Protein AF-A0A7C3ZDA1-F1 (afdb_monomer_lite)

Organism: NCBI:txid60893

Foldseek 3Di:
DVVVVVVVVVVVPQDDPPDDGDPDVVNVVCVVVVVVVVVVVVVVVQVVCCVVVVDDPPDDDD

Structure (mmCIF, N/CA/C/O backbone):
data_AF-A0A7C3ZDA1-F1
#
_entry.id   AF-A0A7C3ZDA1-F1
#
loop_
_atom_site.group_PDB
_atom_site.id
_atom_site.type_symbol
_atom_site.label_atom_id
_atom_site.label_alt_id
_atom_site.label_comp_id
_atom_site.label_asym_id
_atom_site.label_entity_id
_atom_site.label_seq_id
_atom_site.pdbx_PDB_ins_code
_atom_site.Cartn_x
_atom_site.Cartn_y
_atom_site.Cartn_z
_atom_site.occupancy
_atom_site.B_iso_or_equiv
_atom_site.auth_seq_id
_atom_site.auth_comp_id
_atom_site.auth_asym_id
_atom_site.auth_atom_id
_atom_site.pdbx_PDB_model_num
ATOM 1 N N . MET A 1 1 ? 12.995 3.866 7.781 1.00 54.94 1 MET A N 1
ATOM 2 C CA . MET A 1 1 ? 14.142 4.287 6.947 1.00 54.94 1 MET A CA 1
ATOM 3 C C . MET A 1 1 ? 14.212 3.481 5.654 1.00 54.94 1 MET A C 1
ATOM 5 O O . MET A 1 1 ? 14.318 4.104 4.613 1.00 54.94 1 MET A O 1
ATOM 9 N N . GLU A 1 2 ? 13.989 2.164 5.692 1.00 71.94 2 GLU A N 1
ATOM 10 C CA . GLU A 1 2 ? 13.892 1.274 4.512 1.00 71.94 2 GLU A CA 1
ATOM 11 C C . GLU A 1 2 ? 13.010 1.789 3.356 1.00 71.94 2 GLU A C 1
ATOM 13 O O . GLU A 1 2 ? 13.426 1.748 2.204 1.00 71.94 2 GLU A O 1
ATOM 18 N N . PHE A 1 3 ? 11.817 2.329 3.641 1.00 75.25 3 PHE A N 1
ATOM 19 C CA . PHE A 1 3 ? 10.891 2.796 2.597 1.00 75.25 3 PHE A CA 1
ATOM 20 C C . PHE A 1 3 ? 11.448 3.954 1.758 1.00 75.25 3 PHE A C 1
ATOM 22 O O . PHE A 1 3 ? 11.319 3.945 0.540 1.00 75.25 3 PHE A O 1
ATOM 29 N N . PHE A 1 4 ? 12.085 4.942 2.391 1.00 76.00 4 PHE A N 1
ATOM 30 C CA . PHE A 1 4 ? 12.645 6.089 1.672 1.00 76.00 4 PHE A CA 1
ATOM 31 C C . PHE A 1 4 ? 13.881 5.694 0.860 1.00 76.00 4 PHE A C 1
ATOM 33 O O . PHE A 1 4 ? 14.047 6.165 -0.262 1.00 76.00 4 PHE A O 1
ATOM 40 N N . THR A 1 5 ? 14.704 4.782 1.385 1.00 76.56 5 THR A N 1
ATOM 41 C CA . THR A 1 5 ? 15.848 4.213 0.661 1.00 76.56 5 THR A CA 1
ATOM 42 C C . THR A 1 5 ? 15.390 3.395 -0.548 1.00 76.56 5 THR A C 1
ATOM 44 O O . THR A 1 5 ? 15.943 3.530 -1.636 1.00 76.56 5 THR A O 1
ATOM 47 N N . TRP A 1 6 ? 14.328 2.603 -0.388 1.00 72.69 6 TRP A N 1
ATOM 48 C CA . TRP A 1 6 ? 13.689 1.866 -1.476 1.00 72.69 6 TRP A CA 1
ATOM 49 C C . TRP A 1 6 ? 13.091 2.804 -2.539 1.00 72.69 6 TRP A C 1
ATOM 51 O O . TRP A 1 6 ? 13.320 2.603 -3.731 1.00 72.69 6 TRP A O 1
ATOM 61 N N . LEU A 1 7 ? 12.407 3.877 -2.125 1.00 72.19 7 LEU A N 1
ATOM 62 C CA . LEU A 1 7 ? 11.827 4.869 -3.036 1.00 72.19 7 LEU A CA 1
ATOM 63 C C . LEU A 1 7 ? 12.910 5.596 -3.855 1.00 72.19 7 LEU A C 1
ATOM 65 O O . LEU A 1 7 ? 12.743 5.812 -5.053 1.00 72.19 7 LEU A O 1
ATOM 69 N N . ALA A 1 8 ? 14.036 5.936 -3.222 1.00 69.56 8 ALA A N 1
ATOM 70 C CA . ALA A 1 8 ? 15.18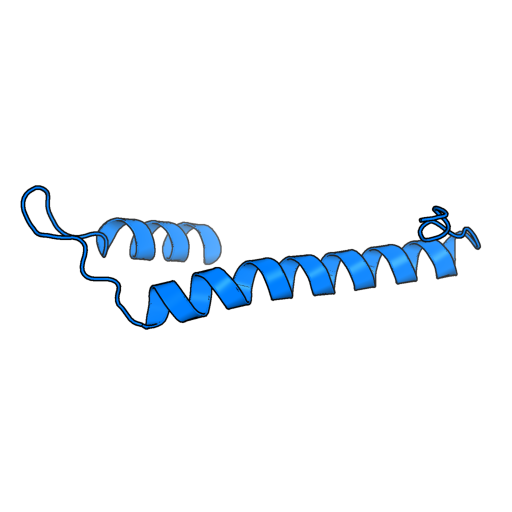8 6.533 -3.894 1.00 69.56 8 ALA A CA 1
ATOM 71 C C . ALA A 1 8 ? 15.862 5.553 -4.870 1.00 69.56 8 ALA A C 1
ATOM 73 O O . ALA A 1 8 ? 16.264 5.953 -5.960 1.00 69.56 8 ALA A O 1
ATOM 74 N N . GLY A 1 9 ? 15.928 4.262 -4.526 1.00 68.69 9 GLY A N 1
ATOM 75 C CA . GLY A 1 9 ? 16.409 3.218 -5.434 1.00 68.69 9 GLY A CA 1
ATOM 76 C C . GLY A 1 9 ? 15.564 3.126 -6.706 1.00 68.69 9 GLY A C 1
ATOM 77 O O . GLY A 1 9 ? 16.112 3.082 -7.800 1.00 68.69 9 GLY A O 1
ATOM 78 N N . ILE A 1 10 ? 14.238 3.209 -6.567 1.00 65.19 10 ILE A N 1
ATOM 79 C CA . ILE A 1 10 ? 13.281 3.249 -7.683 1.00 65.19 10 ILE A CA 1
ATOM 80 C C . ILE A 1 10 ? 13.413 4.524 -8.523 1.00 65.19 10 ILE A C 1
ATOM 82 O O . ILE A 1 10 ? 13.195 4.482 -9.733 1.00 65.19 10 ILE A O 1
ATOM 86 N N . SER A 1 11 ? 13.752 5.669 -7.926 1.00 63.50 11 SER A N 1
ATOM 87 C CA . SER A 1 11 ? 13.955 6.892 -8.711 1.00 63.50 11 SER A CA 1
ATOM 88 C C . SER A 1 11 ? 15.256 6.851 -9.514 1.00 63.50 11 SER A C 1
ATOM 90 O O . SER A 1 11 ? 15.322 7.450 -10.579 1.00 63.50 11 SER A O 1
ATOM 92 N N . GLN A 1 12 ? 16.289 6.164 -9.016 1.00 61.16 12 GLN A N 1
ATOM 93 C CA . GLN A 1 12 ? 17.582 6.030 -9.697 1.00 61.16 12 GLN A CA 1
ATOM 94 C C . GLN A 1 12 ? 17.569 5.003 -10.835 1.00 61.16 12 GLN A C 1
ATOM 96 O O . GLN A 1 12 ? 18.365 5.123 -11.761 1.00 61.16 12 GLN A O 1
ATOM 101 N N . SER A 1 13 ? 16.671 4.016 -10.798 1.00 58.56 13 SER A N 1
ATOM 102 C CA . SER A 1 13 ? 16.443 3.083 -11.910 1.00 58.56 13 SER A CA 1
ATOM 103 C C . SER A 1 13 ? 15.524 3.637 -13.008 1.00 58.56 13 SER A C 1
ATOM 105 O O . SER A 1 13 ? 15.325 2.971 -14.027 1.00 58.56 13 SER A O 1
ATOM 107 N N . ALA A 1 14 ? 15.008 4.863 -12.856 1.00 57.91 14 ALA A N 1
ATOM 108 C CA . ALA A 1 14 ? 14.429 5.601 -13.970 1.00 57.91 14 ALA A CA 1
ATOM 109 C C . ALA A 1 14 ? 15.564 6.002 -14.928 1.00 57.91 14 ALA A C 1
ATOM 111 O O . ALA A 1 14 ? 16.536 6.626 -14.510 1.00 57.91 14 ALA A O 1
ATOM 112 N N . ALA A 1 15 ? 15.460 5.573 -16.187 1.00 57.66 15 ALA A N 1
ATOM 113 C CA . ALA A 1 15 ? 16.519 5.666 -17.191 1.00 57.66 15 ALA A CA 1
ATOM 114 C C . ALA A 1 15 ? 17.187 7.061 -17.260 1.00 57.66 15 ALA A C 1
ATOM 116 O O . ALA A 1 15 ? 16.505 8.075 -17.068 1.00 57.66 15 ALA A O 1
ATOM 117 N N . PRO A 1 16 ? 18.503 7.137 -17.546 1.00 59.34 16 PRO A N 1
ATOM 118 C CA . PRO A 1 16 ? 19.198 8.409 -17.705 1.00 59.34 16 PRO A CA 1
ATOM 119 C C . PRO A 1 16 ? 18.513 9.295 -18.764 1.00 59.34 16 PRO A C 1
ATOM 121 O O . PRO A 1 16 ? 17.917 8.782 -19.717 1.00 59.34 16 PRO A O 1
ATOM 124 N N . PRO A 1 17 ? 18.580 10.632 -18.619 1.00 58.94 17 PRO A N 1
ATOM 125 C CA . PRO A 1 17 ? 17.909 11.551 -19.531 1.00 58.94 17 PRO A CA 1
ATOM 126 C C . PRO A 1 17 ? 18.390 11.327 -20.971 1.00 58.94 17 PRO A C 1
ATOM 128 O O . PRO A 1 17 ? 19.568 11.508 -21.269 1.00 58.94 17 PRO A O 1
ATOM 131 N N . GLY A 1 18 ? 17.469 10.930 -21.854 1.00 60.50 18 GLY A N 1
ATOM 132 C CA . GLY A 1 18 ? 17.745 10.625 -23.263 1.00 60.50 18 GLY A CA 1
ATOM 133 C C . GLY A 1 18 ? 17.452 9.181 -23.680 1.00 60.50 18 GLY A C 1
ATOM 134 O O . GLY A 1 18 ? 17.328 8.931 -24.876 1.00 60.50 18 GLY A O 1
ATOM 135 N N . GLU A 1 19 ? 17.270 8.251 -22.737 1.00 62.31 19 GLU A N 1
ATOM 136 C CA . GLU A 1 19 ? 16.813 6.891 -23.047 1.00 62.31 19 GLU A CA 1
ATOM 137 C C . GLU A 1 19 ? 15.291 6.733 -22.873 1.00 62.31 19 GLU A C 1
ATOM 139 O O . GLU A 1 19 ? 14.702 7.312 -21.952 1.00 62.31 19 GLU A O 1
ATOM 144 N N . PRO A 1 20 ? 14.614 5.961 -23.748 1.00 62.03 20 PRO A N 1
ATOM 145 C CA . PRO A 1 20 ? 13.198 5.666 -23.586 1.00 62.03 20 PRO A CA 1
ATOM 146 C C . PRO A 1 20 ? 12.962 4.918 -22.270 1.00 62.03 20 PRO A C 1
ATOM 148 O O . PRO A 1 20 ? 13.713 4.012 -21.911 1.00 62.03 20 PRO A O 1
ATOM 151 N N . PHE A 1 21 ? 11.895 5.286 -21.557 1.00 66.06 21 PHE A N 1
ATOM 152 C CA . PHE A 1 21 ? 11.504 4.639 -20.307 1.00 66.06 21 PHE A CA 1
ATOM 153 C C . PHE A 1 21 ? 11.360 3.121 -20.502 1.00 66.06 21 PHE A C 1
ATOM 155 O O . PHE A 1 21 ? 10.405 2.644 -21.118 1.00 66.06 21 PHE A O 1
ATOM 162 N N . ALA A 1 22 ? 12.306 2.359 -19.959 1.00 61.81 22 ALA A N 1
ATOM 163 C CA . ALA A 1 22 ? 12.239 0.909 -19.916 1.00 61.81 22 ALA A CA 1
ATOM 164 C C . ALA A 1 22 ? 11.479 0.495 -18.652 1.00 61.81 22 ALA A C 1
ATOM 166 O O . ALA A 1 22 ? 12.047 0.428 -17.560 1.00 61.81 22 ALA A O 1
ATOM 167 N N . ALA A 1 23 ? 10.178 0.234 -18.795 1.00 60.00 23 ALA A N 1
ATOM 168 C CA . ALA A 1 23 ? 9.350 -0.277 -17.710 1.00 60.00 23 ALA A CA 1
ATOM 169 C C . ALA A 1 23 ? 9.860 -1.662 -17.280 1.00 60.00 23 ALA A C 1
ATOM 17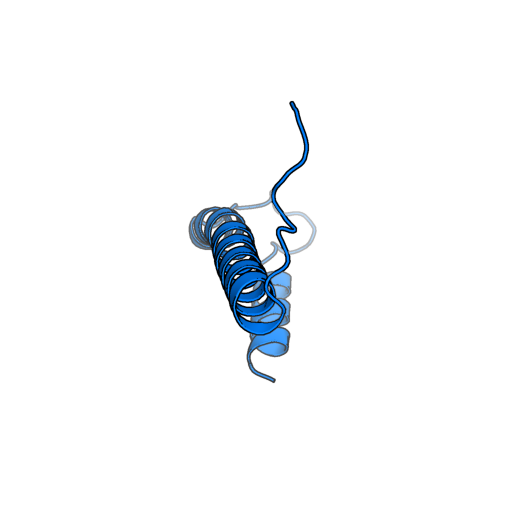1 O O . ALA A 1 23 ? 9.496 -2.683 -17.863 1.00 60.00 23 ALA A O 1
ATOM 172 N N . GLN A 1 24 ? 10.721 -1.718 -16.263 1.00 70.88 24 GLN A N 1
ATOM 173 C CA . GLN A 1 24 ? 11.131 -3.002 -15.708 1.00 70.88 24 GLN A CA 1
ATOM 174 C C . GLN A 1 24 ? 9.898 -3.651 -15.071 1.00 70.88 24 GLN A C 1
ATOM 176 O O . GLN A 1 24 ? 9.114 -2.983 -14.394 1.00 70.88 24 GLN A O 1
ATOM 181 N N . TRP A 1 25 ? 9.717 -4.958 -15.263 1.00 73.75 25 TRP A N 1
ATOM 182 C CA . TRP A 1 25 ? 8.527 -5.686 -14.797 1.00 73.75 25 TRP A CA 1
ATOM 183 C C . TRP A 1 25 ? 8.264 -5.523 -13.288 1.00 73.75 25 TRP A C 1
ATOM 185 O O . TRP A 1 25 ? 7.122 -5.562 -12.833 1.00 73.75 25 TRP A O 1
ATOM 195 N N . GLN A 1 26 ? 9.321 -5.246 -12.521 1.00 72.12 26 GLN A N 1
ATOM 196 C CA . GLN A 1 26 ? 9.259 -4.904 -11.102 1.00 72.12 26 GLN A CA 1
ATOM 197 C C . GLN A 1 26 ? 8.438 -3.633 -10.827 1.00 72.12 26 GLN A C 1
ATOM 199 O O . GLN A 1 26 ? 7.641 -3.635 -9.894 1.00 72.12 26 GLN A O 1
ATOM 204 N N . TYR A 1 27 ? 8.544 -2.584 -11.654 1.00 73.31 27 TYR A N 1
ATOM 205 C CA . TYR A 1 27 ? 7.721 -1.373 -11.516 1.00 73.31 27 TYR A CA 1
ATOM 206 C C . TYR A 1 27 ? 6.245 -1.660 -11.763 1.00 73.31 27 TYR A C 1
ATOM 208 O O . TYR A 1 27 ? 5.392 -1.187 -11.015 1.00 73.31 27 TYR A O 1
ATOM 216 N N . VAL A 1 28 ? 5.937 -2.456 -12.790 1.00 77.38 28 VAL A N 1
ATOM 217 C CA . VAL A 1 28 ? 4.553 -2.833 -13.114 1.00 77.38 28 VAL A CA 1
ATOM 218 C C . VAL A 1 28 ? 3.953 -3.622 -11.951 1.00 77.38 28 VAL A C 1
ATOM 220 O O . VAL A 1 28 ? 2.899 -3.256 -11.436 1.00 77.38 28 VAL A O 1
ATOM 223 N N . ALA A 1 29 ? 4.667 -4.633 -11.452 1.00 78.75 29 ALA A N 1
ATOM 224 C CA . ALA A 1 29 ? 4.231 -5.405 -10.294 1.00 78.75 29 ALA A CA 1
ATOM 225 C C . ALA A 1 29 ? 4.058 -4.531 -9.036 1.00 78.75 29 ALA A C 1
ATOM 227 O O . ALA A 1 29 ? 3.051 -4.644 -8.339 1.00 78.75 29 ALA A O 1
ATOM 228 N N . MET A 1 30 ? 4.999 -3.624 -8.757 1.00 79.06 30 MET A N 1
ATOM 229 C CA . MET A 1 30 ? 4.956 -2.761 -7.570 1.00 79.06 30 M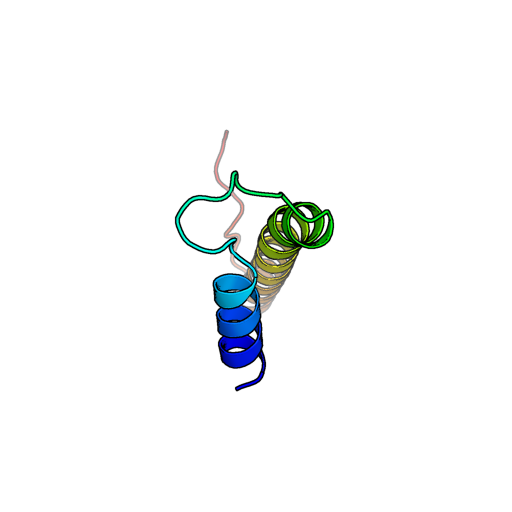ET A CA 1
ATOM 230 C C . MET A 1 30 ? 3.857 -1.699 -7.636 1.00 79.06 30 MET A C 1
ATOM 232 O O . MET A 1 30 ? 3.197 -1.452 -6.626 1.00 79.06 30 MET A O 1
ATOM 236 N N . SER A 1 31 ? 3.615 -1.113 -8.811 1.00 81.12 31 SER A N 1
ATOM 237 C CA . SER A 1 31 ? 2.549 -0.123 -9.018 1.00 81.12 31 SER A CA 1
ATOM 238 C C . SER A 1 31 ? 1.148 -0.696 -8.795 1.00 81.12 31 SER A C 1
ATOM 240 O O . SER A 1 31 ? 0.252 0.044 -8.402 1.00 81.12 31 SER A O 1
ATOM 242 N N . LEU A 1 32 ? 0.966 -2.010 -8.968 1.00 85.12 32 LEU A N 1
ATOM 243 C CA . LEU A 1 32 ? -0.280 -2.713 -8.650 1.00 85.12 32 LEU A CA 1
ATOM 244 C C . LEU A 1 32 ? -0.318 -3.202 -7.197 1.00 85.12 32 LEU A C 1
ATOM 246 O O . LEU A 1 32 ? -1.341 -3.077 -6.522 1.00 85.12 32 LEU A O 1
ATOM 250 N N . ALA A 1 33 ? 0.796 -3.747 -6.699 1.00 84.12 33 ALA A N 1
ATOM 251 C CA . ALA A 1 33 ? 0.855 -4.343 -5.370 1.00 84.12 33 ALA A CA 1
ATOM 252 C C . ALA A 1 33 ? 0.697 -3.304 -4.253 1.00 84.12 33 ALA A C 1
ATOM 254 O O . ALA A 1 33 ? -0.026 -3.556 -3.291 1.00 84.12 33 ALA A O 1
ATOM 255 N N . LEU A 1 34 ? 1.335 -2.133 -4.372 1.00 85.75 34 LEU A N 1
ATOM 256 C CA . LEU A 1 34 ? 1.323 -1.114 -3.318 1.00 85.75 34 LEU A CA 1
ATOM 257 C C . LEU A 1 34 ? -0.070 -0.531 -3.052 1.00 85.75 34 LEU A C 1
ATOM 259 O O . LEU A 1 34 ? -0.483 -0.554 -1.891 1.00 85.75 34 LEU A O 1
ATOM 263 N N . PRO A 1 35 ? -0.838 -0.069 -4.060 1.00 88.88 35 PRO A N 1
ATOM 264 C CA . PRO A 1 35 ? -2.202 0.402 -3.831 1.00 88.88 35 PRO A CA 1
ATOM 265 C C . PRO A 1 35 ? -3.104 -0.673 -3.221 1.00 88.88 35 PRO A C 1
ATOM 267 O O . PRO A 1 35 ? -3.883 -0.374 -2.317 1.00 88.88 35 PRO A O 1
ATOM 270 N N . ALA A 1 36 ? -2.970 -1.929 -3.662 1.00 87.88 36 ALA A N 1
ATOM 271 C CA . ALA A 1 36 ? -3.746 -3.040 -3.119 1.00 87.88 36 ALA A CA 1
ATOM 272 C C . ALA A 1 36 ? -3.419 -3.300 -1.638 1.00 87.88 36 ALA A C 1
ATOM 274 O O . ALA A 1 36 ? -4.329 -3.455 -0.822 1.00 87.88 36 ALA A O 1
ATOM 275 N N . LEU A 1 37 ? -2.133 -3.291 -1.274 1.00 92.38 37 LEU A N 1
ATOM 276 C CA . LEU A 1 37 ? -1.673 -3.453 0.108 1.00 92.38 37 LEU A CA 1
ATOM 277 C C . LEU A 1 37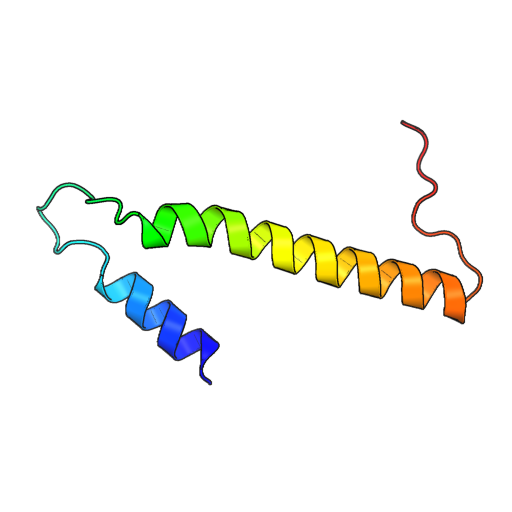 ? -2.177 -2.317 1.003 1.00 92.38 37 LEU A C 1
ATOM 279 O O . LEU A 1 37 ? -2.723 -2.573 2.075 1.00 92.38 37 LEU A O 1
ATOM 283 N N . VAL A 1 38 ? -2.055 -1.071 0.541 1.00 92.31 38 VAL A N 1
ATOM 284 C CA . VAL A 1 38 ? -2.556 0.110 1.258 1.00 92.31 38 VAL A CA 1
ATOM 285 C C . VAL A 1 38 ? -4.071 0.023 1.448 1.00 92.31 38 VAL A C 1
ATOM 287 O O . VAL A 1 38 ? -4.558 0.202 2.564 1.00 92.31 38 VAL A O 1
ATOM 290 N N . GLY A 1 39 ? -4.818 -0.321 0.396 1.00 90.81 39 GLY A N 1
ATOM 291 C CA . GLY A 1 39 ? -6.268 -0.501 0.463 1.00 90.81 39 GLY A CA 1
ATOM 292 C C . GLY A 1 39 ? -6.687 -1.596 1.447 1.00 90.81 39 GLY A C 1
ATOM 293 O O . GLY A 1 39 ? -7.593 -1.385 2.253 1.00 90.81 39 GLY A O 1
ATOM 294 N N . ALA A 1 40 ? -5.997 -2.740 1.446 1.00 91.81 40 ALA A N 1
ATOM 295 C CA . ALA A 1 40 ? -6.271 -3.845 2.364 1.00 91.81 40 ALA A CA 1
ATOM 296 C C . ALA A 1 40 ? -6.008 -3.466 3.830 1.00 91.81 40 ALA A C 1
ATOM 298 O O . ALA A 1 40 ? -6.828 -3.763 4.702 1.00 91.81 40 ALA A O 1
ATOM 299 N N . VAL A 1 41 ? -4.898 -2.770 4.101 1.00 93.62 41 VA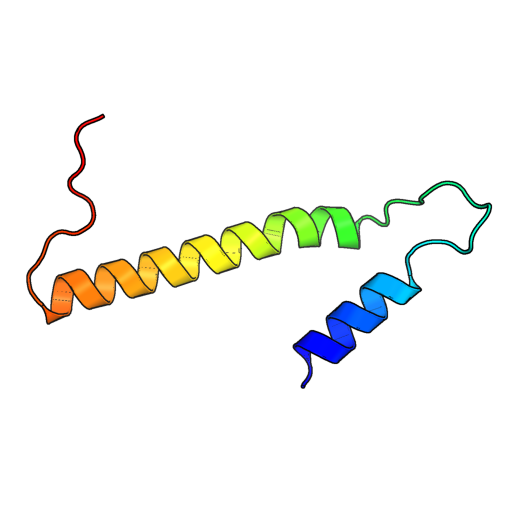L A N 1
ATOM 300 C CA . VAL A 1 41 ? -4.563 -2.280 5.446 1.00 93.62 41 VAL A CA 1
ATOM 301 C C . VAL A 1 41 ? -5.612 -1.280 5.929 1.00 93.62 41 VAL A C 1
ATOM 303 O O . VAL A 1 41 ? -6.130 -1.431 7.035 1.00 93.62 41 VAL A O 1
ATOM 306 N N . LEU A 1 42 ? -5.985 -0.303 5.098 1.00 91.69 42 LEU A N 1
ATOM 307 C CA . LEU A 1 42 ? -7.012 0.685 5.439 1.00 91.69 42 LEU A CA 1
ATOM 308 C C . LEU A 1 42 ? -8.374 0.032 5.692 1.00 91.69 42 LEU A C 1
ATOM 310 O O . LEU A 1 42 ? -9.021 0.341 6.691 1.00 91.69 42 LEU A O 1
ATOM 314 N N . ALA A 1 43 ? -8.790 -0.917 4.852 1.00 89.19 43 ALA A N 1
ATOM 315 C CA . ALA A 1 43 ? -10.026 -1.667 5.057 1.00 89.19 43 ALA A CA 1
ATOM 316 C C . ALA A 1 43 ? -10.006 -2.462 6.376 1.00 89.19 43 ALA A C 1
ATOM 318 O O . ALA A 1 43 ? -11.009 -2.513 7.090 1.00 89.19 43 ALA A O 1
ATOM 319 N N . GLY A 1 44 ? -8.861 -3.057 6.726 1.00 90.56 44 GLY A N 1
ATOM 320 C CA . GLY A 1 44 ? -8.659 -3.729 8.008 1.00 90.56 44 GLY A CA 1
ATOM 321 C C . GLY A 1 44 ? -8.796 -2.774 9.196 1.00 90.56 44 GLY A C 1
ATOM 322 O O . GLY A 1 44 ? -9.536 -3.068 10.134 1.00 90.56 44 GLY A O 1
ATOM 323 N N . ILE A 1 45 ? -8.144 -1.609 9.133 1.00 91.88 45 ILE A N 1
ATOM 324 C CA . ILE A 1 45 ? -8.225 -0.566 10.167 1.00 91.88 45 ILE A CA 1
ATOM 325 C C . ILE A 1 45 ? -9.670 -0.095 10.343 1.00 91.88 45 ILE A C 1
ATOM 327 O O . ILE A 1 45 ? -10.162 -0.048 11.469 1.00 91.88 45 ILE A O 1
ATOM 331 N N . LEU A 1 46 ? -10.377 0.188 9.247 1.00 90.31 46 LEU A N 1
ATOM 332 C CA . LEU A 1 46 ? -11.777 0.607 9.294 1.00 90.31 46 LEU A CA 1
ATOM 333 C C . LEU A 1 46 ? -12.655 -0.447 9.976 1.00 90.31 46 LEU A C 1
ATOM 335 O O . LEU A 1 46 ? -13.412 -0.104 10.879 1.00 90.31 46 LEU A O 1
ATOM 339 N N . LYS A 1 47 ? -12.492 -1.735 9.647 1.00 88.75 47 LYS A N 1
ATOM 340 C CA . LYS A 1 47 ? -13.220 -2.825 10.323 1.00 88.75 47 LYS A CA 1
ATOM 341 C C . LYS A 1 47 ? -12.911 -2.916 11.818 1.00 88.75 47 LYS A C 1
ATOM 343 O O . LYS A 1 47 ? -13.802 -3.219 12.612 1.00 88.75 47 LYS A O 1
ATOM 348 N N . ILE A 1 48 ? -11.661 -2.680 12.219 1.00 90.19 48 ILE A N 1
ATOM 349 C CA . ILE A 1 48 ? -11.279 -2.654 13.638 1.00 90.19 48 ILE A CA 1
ATOM 350 C C . ILE A 1 48 ? -11.983 -1.493 14.345 1.00 90.19 48 ILE A C 1
ATOM 352 O O . ILE A 1 48 ? -12.567 -1.698 15.407 1.00 90.19 48 ILE A O 1
ATOM 356 N N . ILE A 1 49 ? -11.985 -0.303 13.742 1.00 88.38 49 ILE A N 1
ATOM 357 C CA . ILE A 1 49 ? -12.669 0.879 14.278 1.00 88.38 49 ILE A CA 1
ATOM 358 C C . ILE A 1 49 ? -14.173 0.611 14.412 1.00 88.38 49 ILE A C 1
ATOM 360 O O . ILE A 1 49 ? -14.730 0.820 15.488 1.00 88.38 49 ILE A O 1
ATOM 364 N N . GLU A 1 50 ? -14.825 0.074 13.377 1.00 91.06 50 GLU A N 1
ATOM 365 C CA . GLU A 1 50 ? -16.245 -0.302 13.427 1.00 91.06 50 GLU A CA 1
ATOM 366 C C . GLU A 1 50 ? -16.540 -1.264 14.587 1.00 91.06 50 GLU A C 1
ATOM 368 O O . GLU A 1 50 ? -17.508 -1.084 15.329 1.00 91.06 50 GLU A O 1
ATOM 373 N N . LYS A 1 51 ? -15.670 -2.259 14.798 1.00 87.50 51 LYS A N 1
ATOM 374 C CA . LYS A 1 51 ? -15.816 -3.243 15.877 1.00 87.50 51 LYS A CA 1
ATOM 375 C C . LYS A 1 51 ? -15.627 -2.632 17.269 1.00 87.50 51 LYS A C 1
ATOM 377 O O . LYS A 1 51 ? -16.369 -2.988 18.182 1.00 87.50 51 LYS A O 1
ATOM 382 N N . VAL A 1 52 ? -14.646 -1.747 17.441 1.00 92.25 52 VAL A N 1
ATOM 383 C CA . VAL A 1 52 ? -14.321 -1.120 18.735 1.00 92.25 52 VAL A CA 1
ATOM 384 C C . VAL A 1 52 ? -15.382 -0.099 19.131 1.00 92.25 52 VAL A C 1
ATOM 386 O O . VAL A 1 52 ? -15.863 -0.115 20.261 1.00 92.25 52 VAL A O 1
ATOM 389 N N . PHE A 1 53 ? -15.783 0.758 18.195 1.00 89.62 53 PHE A N 1
ATOM 390 C CA . PHE A 1 53 ? -16.708 1.859 18.460 1.00 89.62 53 PHE A CA 1
ATOM 391 C C . PHE A 1 53 ? -18.176 1.496 18.210 1.00 89.62 53 PHE A C 1
ATOM 393 O O . PHE A 1 53 ? -19.054 2.318 18.452 1.00 89.62 53 PHE A O 1
ATOM 400 N N . ARG A 1 54 ? -18.461 0.268 17.748 1.00 82.69 54 ARG A N 1
ATOM 401 C CA . ARG A 1 54 ? -19.806 -0.204 17.365 1.00 82.69 54 ARG A CA 1
ATOM 402 C C . ARG A 1 54 ? -20.521 0.736 16.385 1.00 82.69 54 ARG A C 1
ATOM 404 O O . ARG A 1 54 ? -21.742 0.865 16.415 1.00 82.69 54 ARG A O 1
ATOM 411 N N . VAL A 1 55 ? -19.759 1.376 15.505 1.00 81.00 55 VAL A N 1
ATOM 412 C CA . VAL A 1 55 ? -20.270 2.231 14.425 1.00 81.00 55 VAL A CA 1
ATOM 413 C C . VAL A 1 55 ? -20.149 1.495 13.095 1.00 81.00 55 VAL A C 1
ATOM 415 O O . VAL A 1 55 ? -19.280 0.643 12.941 1.00 81.00 55 VAL A O 1
ATOM 418 N N . ARG A 1 56 ? -21.008 1.812 12.122 1.0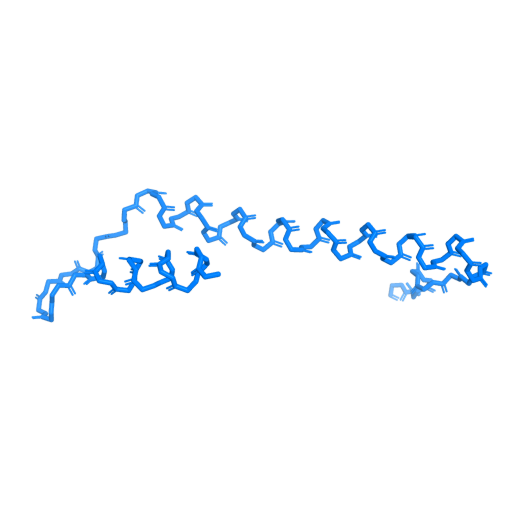0 76.00 56 ARG A N 1
ATOM 419 C CA . ARG A 1 56 ? -20.829 1.387 10.725 1.00 76.00 56 ARG A CA 1
ATOM 420 C C . ARG A 1 56 ? -20.339 2.578 9.918 1.00 76.00 56 ARG A C 1
ATOM 422 O O . ARG A 1 56 ? -21.071 3.548 9.760 1.00 76.00 56 ARG A O 1
ATOM 429 N N . LEU A 1 57 ? -19.114 2.489 9.423 1.00 70.75 57 LEU A N 1
ATOM 430 C CA . LEU A 1 57 ? -18.495 3.475 8.542 1.00 70.75 57 LEU A CA 1
ATOM 431 C C . LEU A 1 57 ? -18.748 3.120 7.064 1.00 70.75 57 LEU A C 1
ATOM 433 O O . LEU A 1 57 ? -18.750 4.004 6.215 1.00 70.75 57 LEU A O 1
ATOM 437 N N . GLY A 1 58 ? -19.023 1.848 6.755 1.00 64.56 58 GLY A N 1
ATOM 438 C CA . GLY A 1 58 ? -19.272 1.343 5.396 1.00 64.56 58 GLY A CA 1
ATOM 439 C C . GLY A 1 58 ? -20.740 1.279 4.948 1.00 64.56 58 GLY A C 1
ATOM 440 O O . GLY A 1 58 ? -21.137 0.282 4.354 1.00 64.56 58 GLY A O 1
ATOM 441 N N . GLY A 1 59 ? -21.565 2.287 5.259 1.00 60.19 59 GLY A N 1
ATOM 442 C CA . GLY A 1 59 ? -23.022 2.272 5.019 1.00 60.19 59 GLY A CA 1
ATOM 443 C C . GLY A 1 59 ? -23.564 3.263 3.981 1.00 60.19 59 GLY A C 1
ATOM 444 O O . GLY A 1 59 ? -24.737 3.616 4.065 1.00 60.19 59 GLY A O 1
ATOM 445 N N . GLY A 1 60 ? -22.745 3.758 3.051 1.00 48.50 60 GLY A N 1
ATOM 446 C CA . GLY A 1 60 ? -23.217 4.629 1.970 1.00 48.50 60 GLY A CA 1
ATOM 447 C C . GLY A 1 60 ? -23.992 3.835 0.917 1.00 48.50 60 GLY A C 1
ATOM 448 O O . GLY A 1 60 ? -23.425 2.933 0.303 1.00 48.50 60 GLY A O 1
ATOM 449 N N . SER A 1 61 ? -25.279 4.155 0.740 1.00 40.72 61 SER A N 1
ATOM 450 C CA . SER A 1 61 ? -26.070 3.753 -0.431 1.00 40.72 61 SER A CA 1
ATOM 451 C C . SER A 1 61 ? -25.316 4.126 -1.705 1.00 40.72 61 SER A C 1
ATOM 453 O O . SER A 1 61 ? -24.731 5.207 -1.763 1.00 40.72 61 SER A O 1
ATOM 455 N N . VAL A 1 62 ? -25.353 3.205 -2.671 1.00 45.59 62 VAL A N 1
ATOM 456 C CA . VAL A 1 62 ? -24.911 3.367 -4.066 1.00 45.59 62 VAL A CA 1
ATOM 457 C C . VAL A 1 62 ? -25.316 4.727 -4.623 1.00 45.59 62 VAL A C 1
ATOM 459 O O . VAL A 1 62 ? -26.475 5.127 -4.353 1.00 45.59 62 VAL A O 1
#

Radius of gyration: 18.35 Å; chains: 1; bounding box: 45×17×42 Å

pLDDT: mean 74.89, std 13.62, range [40.72, 93.62]

Secondary structure (DSSP, 8-state):
-HHHHHHHHHHHTSPPTTS-----HHHHHHHHHHHHHHHHHHHHHHHHHHHHHT--S-----

Sequence (62 aa):
MEFFTWLAGISQSAAPPGEPFAAQWQYVAMSLALPALVGAVLAGILKIIEKVFRVRLGGGSV